Protein AF-G5LVD1-F1 (afdb_monomer_lite)

InterPro domains:
  IPR008635 Trimeric autotransporter adhesin YadA-like, stalk domain [PF05662] (63-96)
  IPR011049 Serralysin-like metalloprotease, C-terminal [SSF101967] (8-90)

Structure (mmCIF, N/CA/C/O backbone):
data_AF-G5LVD1-F1
#
_entry.id   AF-G5LVD1-F1
#
loop_
_atom_site.group_PDB
_atom_site.id
_atom_site.type_symbol
_atom_site.label_atom_id
_atom_site.label_alt_id
_atom_site.label_comp_id
_atom_site.label_asym_id
_atom_site.label_entity_id
_atom_site.label_seq_id
_atom_site.pdbx_PDB_ins_code
_atom_site.Cartn_x
_atom_site.Cartn_y
_atom_site.Cartn_z
_atom_site.occupancy
_atom_site.B_iso_or_equiv
_atom_site.auth_seq_id
_atom_site.auth_comp_id
_atom_site.auth_asym_id
_atom_site.auth_atom_id
_atom_site.pdbx_PDB_model_num
ATOM 1 N N . MET A 1 1 ? 26.424 -2.857 -55.047 1.00 67.81 1 MET A N 1
ATOM 2 C CA . MET A 1 1 ? 27.068 -2.196 -53.891 1.00 67.81 1 MET A CA 1
ATOM 3 C C . MET A 1 1 ? 26.070 -1.290 -53.179 1.00 67.81 1 MET A C 1
ATOM 5 O O . MET A 1 1 ? 26.051 -1.284 -51.960 1.00 67.81 1 MET A O 1
ATOM 9 N N . ASP A 1 2 ? 25.186 -0.631 -53.929 1.00 91.69 2 ASP A N 1
ATOM 10 C CA . ASP A 1 2 ? 24.242 0.374 -53.420 1.00 91.69 2 ASP A CA 1
ATOM 11 C C . ASP A 1 2 ? 23.205 -0.169 -52.420 1.00 91.69 2 ASP A C 1
ATOM 13 O O . ASP A 1 2 ? 23.019 0.437 -51.370 1.00 91.69 2 ASP A O 1
ATOM 17 N N . GLN A 1 3 ? 22.615 -1.348 -52.671 1.00 96.81 3 GLN A N 1
ATOM 18 C CA . GLN A 1 3 ? 21.624 -1.941 -51.755 1.00 96.81 3 GLN A CA 1
ATOM 19 C C . GLN A 1 3 ? 22.213 -2.256 -50.373 1.00 96.81 3 GLN A C 1
ATOM 21 O O . GLN A 1 3 ? 21.647 -1.860 -49.361 1.00 96.81 3 GLN A O 1
ATOM 26 N N . ASN A 1 4 ? 23.386 -2.900 -50.321 1.00 96.19 4 ASN A N 1
ATOM 27 C CA . ASN A 1 4 ? 24.031 -3.237 -49.048 1.00 96.19 4 ASN A CA 1
ATOM 28 C C . ASN A 1 4 ? 24.350 -1.980 -48.229 1.00 96.19 4 ASN A C 1
ATOM 30 O O . ASN A 1 4 ? 24.201 -1.991 -47.012 1.00 96.19 4 ASN A O 1
ATOM 34 N N . THR A 1 5 ? 24.772 -0.892 -48.880 1.00 97.56 5 THR A N 1
ATOM 35 C CA . THR A 1 5 ? 25.014 0.389 -48.201 1.00 97.56 5 THR A CA 1
ATOM 36 C C . THR A 1 5 ? 23.721 0.956 -47.611 1.00 97.56 5 THR A C 1
ATOM 38 O O . THR A 1 5 ? 23.722 1.395 -46.461 1.00 97.56 5 THR A O 1
ATOM 41 N N . THR A 1 6 ? 22.612 0.913 -48.355 1.00 97.62 6 THR A N 1
ATOM 42 C CA . THR A 1 6 ? 21.292 1.337 -47.864 1.00 97.62 6 THR A CA 1
ATOM 43 C C . THR A 1 6 ? 20.819 0.486 -46.686 1.00 97.62 6 THR A C 1
ATOM 45 O O . THR A 1 6 ? 20.396 1.039 -45.671 1.00 97.62 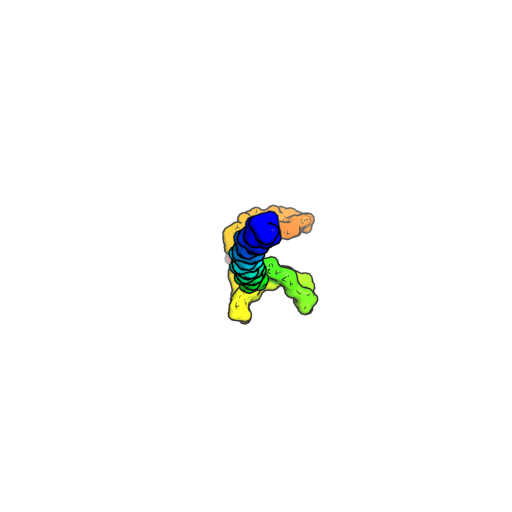6 THR A O 1
ATOM 48 N N . ASP A 1 7 ? 20.942 -0.838 -46.775 1.00 98.00 7 ASP A N 1
ATOM 49 C CA . ASP A 1 7 ? 20.523 -1.758 -45.714 1.00 98.00 7 ASP A CA 1
ATOM 50 C C . ASP A 1 7 ? 21.349 -1.556 -44.437 1.00 98.00 7 ASP A C 1
ATOM 52 O O . ASP A 1 7 ? 20.805 -1.546 -43.333 1.00 98.00 7 ASP A O 1
ATOM 56 N N . ILE A 1 8 ? 22.662 -1.332 -44.569 1.00 97.94 8 ILE A N 1
ATOM 57 C CA . ILE A 1 8 ? 23.543 -1.016 -43.436 1.00 97.94 8 ILE A CA 1
ATOM 58 C C . ILE A 1 8 ? 23.132 0.307 -42.782 1.00 97.94 8 ILE A C 1
ATOM 60 O O . ILE A 1 8 ? 23.077 0.387 -41.552 1.00 97.94 8 ILE A O 1
ATOM 64 N N . ALA A 1 9 ? 22.816 1.336 -43.572 1.00 97.62 9 ALA A N 1
ATOM 65 C CA . ALA A 1 9 ? 22.347 2.612 -43.040 1.00 97.62 9 ALA A CA 1
ATOM 66 C C . ALA A 1 9 ? 21.018 2.450 -42.280 1.00 97.62 9 ALA A C 1
ATOM 68 O O . ALA A 1 9 ? 20.900 2.920 -41.149 1.00 97.62 9 ALA A O 1
ATOM 69 N N . ALA A 1 10 ? 20.058 1.712 -42.846 1.00 98.31 10 ALA A N 1
ATOM 70 C CA . ALA A 1 10 ? 18.785 1.414 -42.192 1.00 98.31 10 ALA A CA 1
ATOM 71 C C . ALA A 1 10 ? 18.978 0.620 -40.889 1.00 98.31 10 ALA A C 1
ATOM 73 O O . ALA A 1 10 ? 18.417 0.975 -39.852 1.00 98.31 10 ALA A O 1
ATOM 74 N N . ASN A 1 11 ? 19.835 -0.404 -40.903 1.00 98.38 11 ASN A N 1
ATOM 75 C CA . ASN A 1 11 ? 20.181 -1.167 -39.705 1.00 98.38 11 ASN A CA 1
ATOM 76 C C . ASN A 1 11 ? 20.844 -0.288 -38.640 1.00 98.38 11 ASN A C 1
ATOM 78 O O . ASN A 1 11 ? 20.538 -0.433 -37.461 1.00 98.38 11 ASN A O 1
ATOM 82 N N . THR A 1 12 ? 21.694 0.661 -39.037 1.00 98.62 12 THR A N 1
ATOM 83 C CA . THR A 1 12 ? 22.314 1.624 -38.113 1.00 98.62 12 THR A CA 1
ATOM 84 C C . THR A 1 12 ? 21.257 2.502 -37.433 1.00 98.62 12 THR A C 1
ATOM 86 O O . THR A 1 12 ? 21.300 2.689 -36.214 1.00 98.62 12 THR A O 1
ATOM 89 N N . THR A 1 13 ? 20.263 2.990 -38.185 1.00 98.69 13 THR A N 1
ATOM 90 C CA . THR A 1 13 ? 19.123 3.737 -37.629 1.00 98.69 13 THR A CA 1
ATOM 91 C C . THR A 1 13 ? 18.299 2.881 -36.668 1.00 98.69 13 THR A C 1
ATOM 93 O O . THR A 1 13 ? 18.046 3.317 -35.546 1.00 98.69 13 THR A O 1
ATOM 96 N N . ASN A 1 14 ? 17.942 1.654 -37.059 1.00 98.75 14 ASN A N 1
ATOM 97 C CA . ASN A 1 14 ? 17.173 0.736 -36.214 1.00 98.75 14 ASN A CA 1
ATOM 98 C C . ASN A 1 14 ? 17.917 0.401 -34.913 1.00 98.75 14 ASN A C 1
ATOM 100 O O . ASN A 1 14 ? 17.317 0.396 -33.843 1.00 98.75 14 ASN A O 1
ATOM 104 N N . ILE A 1 15 ? 19.231 0.161 -34.981 1.00 98.81 15 ILE A N 1
ATOM 105 C CA . ILE A 1 15 ? 20.068 -0.088 -33.798 1.00 98.81 15 ILE A CA 1
ATOM 106 C C . ILE A 1 15 ? 20.064 1.130 -32.873 1.00 98.81 15 ILE A C 1
ATOM 108 O O . ILE A 1 15 ? 19.902 0.971 -31.667 1.00 98.81 15 ILE A O 1
ATOM 112 N N . THR A 1 16 ? 20.182 2.341 -33.425 1.00 98.69 16 THR A N 1
ATOM 113 C CA . THR A 1 16 ? 20.129 3.583 -32.637 1.00 98.69 16 THR A CA 1
ATOM 114 C C . THR A 1 16 ? 18.780 3.734 -31.933 1.00 98.69 16 THR A C 1
ATOM 116 O O . THR A 1 16 ? 18.737 3.974 -30.730 1.00 98.69 16 THR A O 1
ATOM 119 N N . GLN A 1 17 ? 17.675 3.521 -32.653 1.00 98.81 17 GLN A N 1
ATOM 120 C CA . GLN A 1 17 ? 16.324 3.575 -32.087 1.00 98.81 17 GLN A CA 1
ATOM 121 C C . GLN A 1 17 ? 16.115 2.520 -30.998 1.00 98.81 17 GLN A C 1
ATOM 123 O O . GLN A 1 17 ? 15.579 2.833 -29.936 1.00 98.81 17 GLN A O 1
ATOM 128 N N . ASN A 1 18 ? 16.580 1.290 -31.231 1.00 98.69 18 ASN A N 1
ATOM 129 C CA . ASN A 1 18 ? 16.523 0.221 -30.239 1.00 98.69 18 ASN A CA 1
ATOM 130 C C . ASN A 1 18 ? 17.350 0.570 -28.996 1.00 98.69 18 ASN A C 1
ATOM 132 O O . ASN A 1 18 ? 16.890 0.324 -27.887 1.00 98.69 18 ASN A O 1
ATOM 136 N N . SER A 1 19 ? 18.526 1.186 -29.161 1.00 98.75 19 SER A N 1
ATOM 137 C CA . SER A 1 19 ? 19.348 1.658 -28.039 1.00 98.75 19 SER A CA 1
ATOM 138 C C . SER A 1 19 ? 18.593 2.682 -27.189 1.00 98.75 19 SER A C 1
ATOM 140 O O . SER A 1 19 ? 18.483 2.508 -25.979 1.00 98.75 19 SER A O 1
ATOM 142 N N . THR A 1 20 ? 17.984 3.694 -27.814 1.00 98.81 20 THR A N 1
ATOM 143 C CA . THR A 1 20 ? 17.163 4.690 -27.107 1.00 98.81 20 THR A CA 1
ATOM 144 C C . THR A 1 20 ? 15.942 4.062 -26.431 1.00 98.81 20 THR A C 1
ATOM 146 O O . THR A 1 20 ? 15.606 4.411 -25.302 1.00 98.81 20 THR A O 1
ATOM 149 N N . ALA A 1 21 ? 15.270 3.112 -27.088 1.00 98.81 21 ALA A N 1
ATOM 150 C CA . ALA A 1 21 ? 14.138 2.407 -26.493 1.00 98.81 21 ALA A CA 1
ATOM 151 C C . ALA A 1 21 ? 14.557 1.605 -25.250 1.00 98.81 21 ALA A C 1
ATOM 153 O O . ALA A 1 21 ? 13.850 1.625 -24.245 1.00 98.81 21 ALA A O 1
ATOM 154 N N . ILE A 1 22 ? 15.720 0.948 -25.292 1.00 98.88 22 ILE A N 1
ATOM 155 C CA . ILE A 1 22 ? 16.287 0.216 -24.153 1.00 98.88 22 ILE A CA 1
ATOM 156 C C . ILE A 1 22 ? 16.641 1.171 -23.007 1.00 98.88 22 ILE A C 1
ATOM 158 O O . ILE A 1 22 ? 16.322 0.875 -21.858 1.00 98.88 22 ILE A O 1
ATOM 162 N N . GLU A 1 23 ? 17.244 2.326 -23.293 1.00 98.88 23 GLU A N 1
ATOM 163 C CA . GLU A 1 23 ? 17.521 3.354 -22.278 1.00 98.88 23 GLU A CA 1
ATOM 164 C C . GLU A 1 23 ? 16.235 3.827 -21.586 1.00 98.88 23 GLU A C 1
ATOM 166 O O . GLU A 1 23 ? 16.162 3.830 -20.357 1.00 98.88 23 GLU A O 1
ATOM 171 N N . ASN A 1 24 ? 15.183 4.115 -22.355 1.00 98.81 24 ASN A N 1
ATOM 172 C CA . ASN A 1 24 ? 13.885 4.517 -21.807 1.00 98.81 24 ASN A CA 1
ATOM 173 C C . ASN A 1 24 ? 13.235 3.415 -20.952 1.00 98.81 24 ASN A C 1
ATOM 175 O O . ASN A 1 24 ? 12.631 3.701 -19.913 1.00 98.81 24 ASN A O 1
ATOM 179 N N . LEU A 1 25 ? 13.355 2.149 -21.369 1.00 98.81 25 LEU A N 1
ATOM 180 C CA . LEU A 1 25 ? 12.881 1.006 -20.585 1.00 98.81 25 LEU A CA 1
ATOM 181 C C . LEU A 1 25 ? 13.651 0.881 -19.266 1.00 98.81 25 LEU A C 1
ATOM 183 O O . LEU A 1 25 ? 13.032 0.656 -18.229 1.00 98.81 25 LEU A O 1
ATOM 187 N N . ASN A 1 26 ? 14.969 1.090 -19.280 1.00 98.81 26 ASN A N 1
ATOM 188 C CA . ASN A 1 26 ? 15.784 1.073 -18.065 1.00 98.81 26 ASN A CA 1
ATOM 189 C C . ASN A 1 26 ? 15.360 2.170 -17.081 1.00 98.81 26 ASN A C 1
ATOM 191 O O . ASN A 1 26 ? 15.207 1.891 -15.891 1.00 98.81 26 ASN A O 1
ATOM 195 N N . THR A 1 27 ? 15.111 3.391 -17.564 1.00 98.88 27 THR A N 1
ATOM 196 C CA . THR A 1 27 ? 14.573 4.475 -16.728 1.00 98.88 27 THR A CA 1
ATOM 197 C C . THR A 1 27 ? 13.219 4.096 -16.134 1.00 98.88 27 THR A C 1
ATOM 199 O O . THR A 1 27 ? 13.040 4.177 -14.924 1.00 98.88 27 THR A O 1
ATOM 202 N N . SER A 1 28 ? 12.301 3.578 -16.954 1.00 98.88 28 SER A N 1
ATOM 203 C CA . SER A 1 28 ? 10.966 3.177 -16.490 1.00 98.88 28 SER A CA 1
ATOM 204 C C . SER A 1 28 ? 11.027 2.092 -15.408 1.00 98.88 28 SER A C 1
ATOM 206 O O . SER A 1 28 ? 10.302 2.154 -14.419 1.00 98.88 28 SER A O 1
ATOM 208 N N . VAL A 1 29 ? 11.913 1.102 -15.562 1.00 98.88 29 VAL A N 1
ATOM 209 C CA . VAL A 1 29 ? 12.133 0.050 -14.555 1.00 98.88 29 VAL A CA 1
ATOM 210 C C . VAL A 1 29 ? 12.703 0.633 -13.261 1.00 98.88 29 VAL A C 1
ATOM 212 O O . VAL A 1 29 ? 12.285 0.230 -12.176 1.00 98.88 29 VAL A O 1
ATOM 215 N N . SER A 1 30 ? 13.624 1.593 -13.356 1.00 98.81 30 SER A N 1
ATOM 216 C CA . SER A 1 30 ? 14.157 2.293 -12.186 1.00 98.81 30 SER A CA 1
ATOM 217 C C . SER A 1 30 ? 13.054 3.029 -11.421 1.00 98.81 30 SER A C 1
ATOM 219 O O . SER A 1 30 ? 12.944 2.866 -10.207 1.00 98.81 30 SER A O 1
ATOM 221 N N . ASP A 1 31 ? 12.199 3.772 -12.123 1.00 98.81 31 ASP A N 1
ATOM 222 C CA . ASP A 1 31 ? 11.103 4.537 -11.517 1.00 98.81 31 ASP A CA 1
ATOM 223 C C . ASP A 1 31 ? 10.056 3.623 -10.863 1.00 98.81 31 ASP A C 1
ATOM 225 O O . ASP A 1 31 ? 9.545 3.911 -9.773 1.00 98.81 31 ASP A O 1
ATOM 229 N N . ILE A 1 32 ? 9.766 2.480 -11.496 1.00 98.81 32 ILE A N 1
ATOM 230 C CA . ILE A 1 32 ? 8.901 1.439 -10.931 1.00 98.81 32 ILE A CA 1
ATOM 231 C C . ILE A 1 32 ? 9.506 0.890 -9.638 1.00 98.81 32 ILE A C 1
ATOM 233 O O . ILE A 1 32 ? 8.798 0.797 -8.639 1.00 98.81 32 ILE A O 1
ATOM 237 N N . ASN A 1 33 ? 10.802 0.575 -9.618 1.00 98.69 33 ASN A N 1
ATOM 238 C CA . ASN A 1 33 ? 11.463 0.075 -8.412 1.00 98.69 33 ASN A CA 1
ATOM 239 C C . ASN A 1 33 ? 11.420 1.101 -7.275 1.00 98.69 33 ASN A C 1
ATOM 241 O O . ASN A 1 33 ? 11.071 0.744 -6.153 1.00 98.69 33 ASN A O 1
ATOM 245 N N . THR A 1 34 ? 11.690 2.378 -7.560 1.00 98.75 34 THR A N 1
ATOM 246 C CA . THR A 1 34 ? 11.557 3.453 -6.566 1.00 98.75 34 THR A CA 1
ATOM 247 C C . THR A 1 34 ? 10.130 3.553 -6.030 1.00 98.75 34 THR A C 1
ATOM 249 O O . THR A 1 34 ? 9.934 3.686 -4.823 1.00 98.75 34 THR A O 1
ATOM 252 N N . SER A 1 35 ? 9.127 3.441 -6.903 1.00 98.69 35 SER A N 1
ATOM 253 C CA . SER A 1 35 ? 7.718 3.467 -6.501 1.00 98.69 35 SER A CA 1
ATOM 254 C C . SER A 1 35 ? 7.350 2.264 -5.629 1.00 98.69 3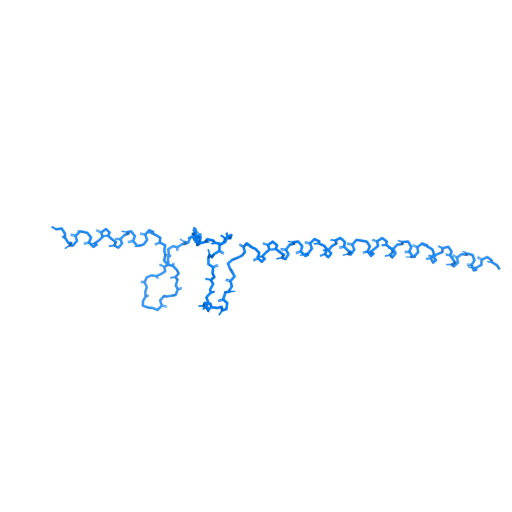5 SER A C 1
ATOM 256 O O . SER A 1 35 ? 6.670 2.431 -4.621 1.00 98.69 35 SER A O 1
ATOM 258 N N . ILE A 1 36 ? 7.830 1.064 -5.975 1.00 98.62 36 ILE A N 1
ATOM 259 C CA . ILE A 1 36 ? 7.617 -0.159 -5.189 1.00 98.62 36 ILE A CA 1
ATOM 260 C C . ILE A 1 36 ? 8.237 -0.013 -3.801 1.00 98.62 36 ILE A C 1
ATOM 262 O O . ILE A 1 36 ? 7.533 -0.241 -2.822 1.00 98.62 36 ILE A O 1
ATOM 266 N N . THR A 1 37 ? 9.495 0.427 -3.699 1.00 98.12 37 THR A N 1
ATOM 267 C CA . THR A 1 37 ? 10.137 0.694 -2.402 1.00 98.12 37 THR A CA 1
ATOM 268 C C . THR A 1 37 ? 9.340 1.719 -1.592 1.00 98.12 37 THR A C 1
ATOM 270 O O . THR A 1 37 ? 9.079 1.520 -0.410 1.00 98.12 37 THR A O 1
ATOM 273 N N . GLY A 1 38 ? 8.866 2.789 -2.236 1.00 98.12 38 GLY A N 1
ATOM 274 C CA . GLY A 1 38 ? 8.024 3.787 -1.579 1.00 98.12 38 GLY A CA 1
ATOM 275 C C . GLY A 1 38 ? 6.712 3.211 -1.035 1.00 98.12 38 GLY A C 1
ATOM 276 O O . GLY A 1 38 ? 6.288 3.595 0.055 1.00 98.12 38 GLY A O 1
ATOM 277 N N . LEU A 1 39 ? 6.076 2.282 -1.753 1.00 98.19 39 LEU 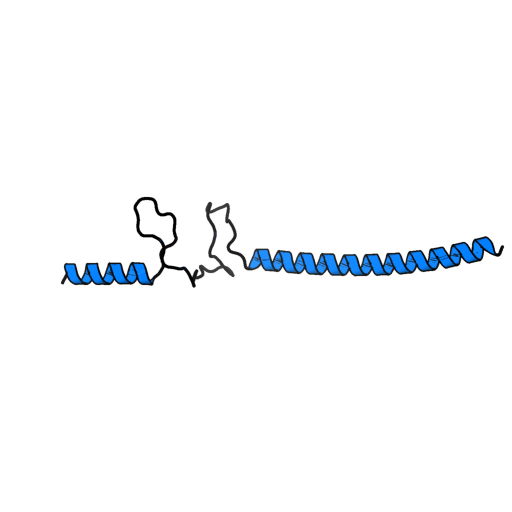A N 1
ATOM 278 C CA . LEU A 1 39 ? 4.880 1.585 -1.274 1.00 98.19 39 LEU A CA 1
ATOM 279 C C . LEU A 1 39 ? 5.205 0.638 -0.114 1.00 98.19 39 LEU A C 1
ATOM 281 O O . LEU A 1 39 ? 4.457 0.615 0.862 1.00 98.19 39 LEU A O 1
ATOM 285 N N . THR A 1 40 ? 6.312 -0.108 -0.188 1.00 96.75 40 THR A N 1
ATOM 286 C CA . THR A 1 40 ? 6.700 -1.044 0.877 1.00 96.75 40 THR A CA 1
ATOM 287 C C . THR A 1 40 ? 7.114 -0.338 2.165 1.00 96.75 40 THR A C 1
ATOM 289 O O . THR A 1 40 ? 6.889 -0.871 3.243 1.00 96.75 40 THR A O 1
ATOM 292 N N . ASP A 1 41 ? 7.661 0.873 2.074 1.00 96.31 41 ASP A N 1
ATOM 293 C CA . ASP A 1 41 ? 8.105 1.623 3.252 1.00 96.31 41 ASP A CA 1
ATOM 294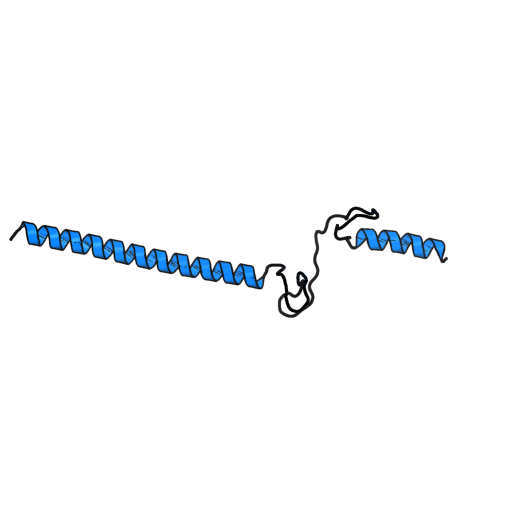 C C . ASP A 1 41 ? 6.961 2.369 3.961 1.00 96.31 41 ASP A C 1
ATOM 296 O O . ASP A 1 41 ? 7.064 2.673 5.150 1.00 96.31 41 ASP A O 1
ATOM 300 N N . ASN A 1 42 ? 5.882 2.712 3.246 1.00 97.38 42 ASN A N 1
ATOM 301 C CA . ASN A 1 42 ? 4.864 3.652 3.742 1.00 97.38 42 ASN A CA 1
ATOM 302 C C . ASN A 1 42 ? 3.449 3.073 3.893 1.00 97.38 42 ASN A C 1
ATOM 304 O O . ASN A 1 42 ? 2.579 3.752 4.440 1.00 97.38 42 ASN A O 1
ATOM 308 N N . ALA A 1 43 ? 3.178 1.863 3.404 1.00 97.94 43 ALA A N 1
ATOM 309 C CA . ALA A 1 43 ? 1.867 1.232 3.552 1.00 97.94 43 ALA A CA 1
ATOM 310 C C . ALA A 1 43 ? 1.683 0.568 4.933 1.00 97.94 43 ALA A C 1
ATOM 312 O O . ALA A 1 43 ? 2.644 0.142 5.567 1.00 97.94 43 ALA A O 1
ATOM 313 N N . LEU A 1 44 ? 0.425 0.412 5.370 1.00 98.00 44 LEU A N 1
ATOM 314 C CA . LEU A 1 44 ? 0.067 -0.535 6.435 1.00 98.00 44 LEU A CA 1
ATOM 315 C C . LEU A 1 44 ? 0.176 -1.955 5.872 1.00 98.00 44 LEU A C 1
ATOM 317 O O . LEU A 1 44 ? -0.731 -2.426 5.182 1.00 98.00 44 LEU A O 1
ATOM 321 N N . LEU A 1 45 ? 1.302 -2.613 6.127 1.00 97.94 45 LEU A N 1
ATOM 322 C CA . LEU A 1 45 ? 1.597 -3.943 5.602 1.00 97.94 45 LEU A CA 1
ATOM 323 C C . LEU A 1 45 ? 1.260 -5.042 6.607 1.00 97.94 45 LEU A C 1
ATOM 325 O O . LEU A 1 45 ? 1.275 -4.831 7.821 1.00 97.94 45 LEU A O 1
ATOM 329 N N . TRP A 1 46 ? 0.949 -6.223 6.073 1.00 98.44 46 TRP A N 1
ATOM 330 C CA . TRP A 1 46 ? 0.840 -7.441 6.866 1.00 98.44 46 TRP A CA 1
ATOM 331 C C . TRP A 1 46 ? 2.220 -7.843 7.384 1.00 98.44 46 TRP A C 1
ATOM 333 O O . TRP A 1 46 ? 3.179 -7.911 6.616 1.00 98.44 46 TRP A O 1
ATOM 343 N N . ASP A 1 47 ? 2.295 -8.102 8.680 1.00 98.00 47 ASP A N 1
ATOM 344 C CA . ASP A 1 47 ? 3.473 -8.591 9.375 1.00 98.00 47 ASP A CA 1
ATOM 345 C C . ASP A 1 47 ? 3.198 -10.040 9.806 1.00 98.00 47 ASP A C 1
ATOM 347 O O . ASP A 1 47 ? 2.338 -10.311 10.650 1.00 98.00 47 ASP A O 1
ATOM 351 N N . GLU A 1 48 ? 3.896 -10.975 9.158 1.00 98.19 48 GLU A N 1
ATOM 352 C CA . GLU A 1 48 ? 3.714 -12.420 9.342 1.00 98.19 48 GLU A CA 1
ATOM 353 C C . GLU A 1 48 ? 4.143 -12.898 10.732 1.00 98.19 48 GLU A C 1
ATOM 355 O O . GLU A 1 48 ? 3.571 -13.859 11.248 1.00 98.19 48 GLU A O 1
ATOM 360 N N . ASP A 1 49 ? 5.107 -12.224 11.367 1.00 97.56 49 ASP A N 1
ATOM 361 C CA . ASP A 1 49 ? 5.623 -12.635 12.676 1.00 97.56 49 ASP A CA 1
ATOM 362 C C . ASP A 1 49 ? 4.589 -12.380 13.782 1.00 97.56 49 ASP A C 1
ATOM 364 O O . ASP A 1 49 ? 4.524 -13.119 14.768 1.00 97.56 49 ASP A O 1
ATOM 368 N N . ILE A 1 50 ? 3.754 -11.349 13.608 1.00 96.81 50 ILE A N 1
ATOM 369 C CA . ILE A 1 50 ? 2.656 -11.020 14.530 1.00 96.81 50 ILE A CA 1
ATOM 370 C C . ILE A 1 50 ? 1.278 -11.470 14.024 1.00 96.81 50 ILE A C 1
ATOM 372 O O . ILE A 1 50 ? 0.309 -11.395 14.781 1.00 96.81 50 ILE A O 1
ATOM 376 N N . GLY A 1 51 ? 1.170 -11.920 12.770 1.00 98.12 51 GLY A N 1
ATOM 377 C CA . GLY A 1 51 ? -0.087 -12.342 12.151 1.00 98.12 51 GLY A CA 1
ATOM 378 C C . GLY A 1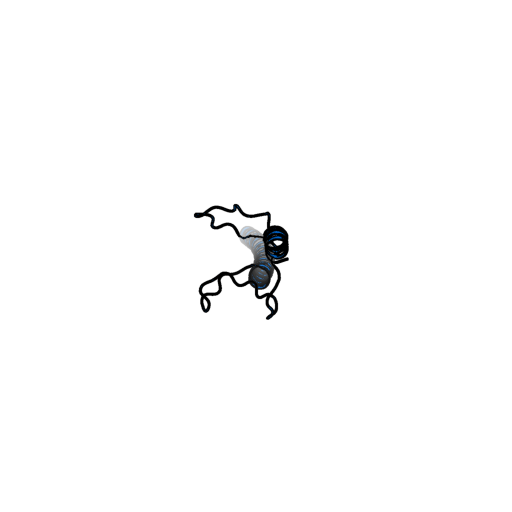 51 ? -1.138 -11.227 12.089 1.00 98.12 51 GLY A C 1
ATOM 379 O O . GLY A 1 51 ? -2.313 -11.478 12.369 1.00 98.12 51 GLY A O 1
ATOM 380 N N . ALA A 1 52 ? -0.721 -9.993 11.787 1.00 98.50 52 ALA A N 1
ATOM 381 C CA . ALA A 1 52 ? -1.593 -8.817 11.742 1.00 98.50 52 ALA A CA 1
ATOM 382 C C . ALA A 1 52 ? -1.041 -7.715 10.820 1.00 98.50 52 ALA A C 1
ATOM 384 O O . ALA A 1 52 ? 0.135 -7.704 10.472 1.00 98.50 52 ALA A O 1
ATOM 385 N N . PHE A 1 53 ? -1.872 -6.727 10.472 1.00 98.50 53 PHE A N 1
ATOM 386 C CA . PHE A 1 53 ? -1.372 -5.480 9.884 1.00 98.50 53 PHE A CA 1
ATOM 387 C C . PHE A 1 53 ? -0.597 -4.672 10.931 1.00 98.50 53 PHE A C 1
ATOM 389 O O . PHE A 1 53 ? -1.115 -4.399 12.017 1.00 98.50 53 PHE A O 1
ATOM 396 N N . SER A 1 54 ? 0.622 -4.252 10.598 1.00 97.94 54 SER A N 1
ATOM 397 C CA . SER A 1 54 ? 1.479 -3.482 11.498 1.00 97.94 54 SER A CA 1
ATOM 398 C C . SER A 1 54 ? 1.351 -1.987 11.234 1.00 97.94 54 SER A C 1
ATOM 400 O O . SER A 1 54 ? 1.623 -1.505 10.138 1.00 97.94 54 SER A O 1
ATOM 402 N N . ALA A 1 55 ? 0.985 -1.234 12.273 1.00 98.25 55 ALA A N 1
ATOM 403 C CA . ALA A 1 55 ? 1.062 0.227 12.274 1.00 98.25 55 ALA A CA 1
ATOM 404 C C . ALA A 1 55 ? 2.458 0.745 12.663 1.00 98.25 55 ALA A C 1
ATOM 406 O O . ALA A 1 55 ? 2.600 1.905 13.053 1.00 98.25 55 ALA A O 1
ATOM 407 N N . ASN A 1 56 ? 3.489 -0.104 12.625 1.00 97.12 56 ASN A N 1
ATOM 408 C CA . ASN A 1 56 ? 4.862 0.350 12.778 1.00 97.12 56 ASN A CA 1
ATOM 409 C C . ASN A 1 56 ? 5.279 1.137 11.529 1.00 97.12 56 ASN A C 1
ATOM 411 O O . ASN A 1 56 ? 5.199 0.628 10.416 1.00 97.12 56 ASN A O 1
ATOM 415 N N . HIS A 1 57 ? 5.743 2.369 11.716 1.00 97.50 57 HIS A N 1
ATOM 416 C CA . HIS A 1 57 ? 6.346 3.168 10.652 1.00 97.50 57 HIS A CA 1
ATOM 417 C C . HIS A 1 57 ? 7.655 3.757 11.172 1.00 97.50 57 HIS A C 1
ATOM 419 O O . HIS A 1 57 ? 7.701 4.319 12.268 1.00 97.50 57 HIS A O 1
ATOM 425 N N . GLY A 1 58 ? 8.748 3.551 10.433 1.00 94.81 58 GLY A N 1
ATOM 426 C CA . GLY A 1 58 ? 10.080 4.008 10.844 1.00 94.81 58 GLY A CA 1
ATOM 427 C C . GLY A 1 58 ? 10.595 3.404 12.162 1.00 94.81 58 GLY A C 1
ATOM 428 O O . GLY A 1 58 ? 11.406 4.032 12.840 1.00 94.81 58 GLY A O 1
ATOM 429 N N . GLY A 1 59 ? 10.121 2.217 12.558 1.00 95.56 59 GLY A N 1
ATOM 430 C CA . GLY A 1 59 ? 10.543 1.530 13.784 1.00 95.56 59 GLY A CA 1
ATOM 431 C C . GLY A 1 59 ? 9.744 1.903 15.036 1.00 95.56 59 GLY A C 1
ATOM 432 O O . GLY A 1 59 ? 10.115 1.488 16.132 1.00 95.56 59 GLY A O 1
ATOM 433 N N . SER A 1 60 ? 8.660 2.671 14.905 1.00 96.88 60 SER A N 1
ATOM 434 C CA . SER A 1 60 ? 7.810 3.097 16.022 1.00 96.88 60 SER A CA 1
ATOM 435 C C . SER A 1 60 ? 6.338 2.795 15.769 1.00 96.88 60 SER A C 1
ATOM 437 O O . SER A 1 60 ? 5.856 2.878 14.639 1.00 96.88 60 SER A O 1
ATOM 439 N N . THR A 1 61 ? 5.593 2.504 16.837 1.00 97.81 61 THR A N 1
ATOM 440 C CA . THR A 1 61 ? 4.131 2.403 16.771 1.00 97.81 61 THR A CA 1
ATOM 441 C C . THR A 1 61 ? 3.531 3.750 16.374 1.00 97.81 61 THR A C 1
ATOM 443 O O . THR A 1 61 ? 3.786 4.777 17.006 1.00 97.81 61 THR A O 1
ATOM 446 N N . SER A 1 62 ? 2.727 3.754 15.313 1.00 98.31 62 SER A N 1
ATOM 447 C CA . SER A 1 62 ? 2.145 4.973 14.750 1.00 98.31 62 SER A CA 1
ATOM 448 C C . SER A 1 62 ? 0.631 5.027 14.933 1.00 98.31 62 SER A C 1
ATOM 450 O O . SER A 1 62 ? -0.043 4.016 15.126 1.00 98.31 62 SER A O 1
ATOM 452 N N . LYS A 1 63 ? 0.079 6.244 14.899 1.00 98.31 63 LYS A N 1
ATOM 453 C CA . LYS A 1 63 ? -1.371 6.466 14.973 1.00 98.31 63 LYS A CA 1
ATOM 454 C C . LYS A 1 63 ? -2.029 6.149 13.633 1.00 98.31 63 LYS A C 1
ATOM 456 O O . LYS A 1 63 ? -1.548 6.598 12.598 1.00 98.31 63 LYS A O 1
ATOM 461 N N . ILE A 1 64 ? -3.200 5.518 13.683 1.00 98.50 64 ILE A N 1
ATOM 462 C CA . ILE A 1 64 ? -4.149 5.470 12.567 1.00 98.50 64 ILE A CA 1
ATOM 463 C C . ILE A 1 64 ? -5.221 6.531 12.848 1.00 98.50 64 ILE A C 1
ATOM 465 O O . ILE A 1 64 ? -5.896 6.483 13.874 1.00 98.50 64 ILE A O 1
ATOM 469 N N . THR A 1 65 ? -5.331 7.536 11.980 1.00 98.50 65 THR A N 1
ATOM 470 C CA . THR A 1 65 ? -6.270 8.663 12.128 1.00 98.50 65 THR A CA 1
ATOM 471 C C . THR A 1 65 ? -7.230 8.734 10.942 1.00 98.50 65 THR A C 1
ATOM 473 O O . THR A 1 65 ? -7.111 7.953 10.004 1.00 98.50 65 THR A O 1
ATOM 476 N N . ASN A 1 66 ? -8.190 9.663 10.987 1.00 98.44 66 ASN A N 1
ATOM 477 C CA . ASN A 1 66 ? -9.296 9.772 10.028 1.00 98.44 66 ASN A CA 1
ATOM 478 C C . ASN A 1 66 ? -10.145 8.491 9.954 1.00 98.44 66 ASN A C 1
ATOM 480 O O . ASN A 1 66 ? -10.746 8.182 8.929 1.00 98.44 66 ASN A O 1
ATOM 484 N N . VAL A 1 67 ? -10.202 7.761 11.069 1.00 98.62 67 VAL A N 1
ATOM 485 C CA . VAL A 1 67 ? -11.064 6.595 11.245 1.00 98.62 67 VAL A CA 1
ATOM 486 C C . VAL A 1 67 ? -12.470 7.100 11.552 1.00 98.62 67 VAL A C 1
ATOM 488 O O . VAL A 1 67 ? -12.699 7.740 12.584 1.00 98.62 67 VAL A O 1
ATOM 491 N N . ALA A 1 68 ? -13.407 6.853 10.637 1.00 98.81 68 ALA A N 1
ATOM 492 C CA . ALA A 1 68 ? -14.825 7.109 10.874 1.00 98.81 68 ALA A CA 1
ATOM 493 C C . ALA A 1 68 ? -15.321 6.297 12.085 1.00 98.81 68 ALA A C 1
ATOM 495 O O . ALA A 1 68 ? -14.713 5.297 12.453 1.00 98.81 68 ALA A O 1
ATOM 496 N N . ALA A 1 69 ? -16.397 6.741 12.736 1.00 98.81 69 ALA A N 1
ATOM 497 C CA . ALA A 1 69 ? -16.953 5.994 13.861 1.00 98.81 69 ALA A CA 1
ATOM 498 C C . ALA A 1 69 ? -17.470 4.629 13.376 1.00 98.81 69 ALA A C 1
ATOM 500 O O . ALA A 1 69 ? -18.302 4.582 12.469 1.00 98.81 69 ALA A O 1
ATOM 501 N N . GLY A 1 70 ? -16.971 3.548 13.973 1.00 98.75 70 GLY A N 1
ATOM 502 C CA . GLY A 1 70 ? -17.382 2.186 13.637 1.00 98.75 70 GLY A CA 1
ATOM 503 C C . GLY A 1 70 ? -18.768 1.853 14.184 1.00 98.75 70 GLY A C 1
ATOM 504 O O . GLY A 1 70 ? -19.205 2.436 15.184 1.00 98.75 70 GLY A O 1
ATOM 505 N N . ALA A 1 71 ? -19.466 0.904 13.562 1.00 98.69 71 ALA A N 1
ATOM 506 C CA . ALA A 1 71 ? -20.738 0.420 14.087 1.00 98.69 71 ALA A CA 1
ATOM 507 C C . ALA A 1 71 ? -20.555 -0.242 15.465 1.00 98.69 71 ALA A C 1
ATOM 509 O O . ALA A 1 71 ? -19.631 -1.030 15.674 1.00 98.69 71 ALA A O 1
ATOM 510 N N . LEU A 1 72 ? -21.456 0.061 16.404 1.00 98.06 72 LEU A N 1
ATOM 511 C CA . LEU A 1 72 ? -21.469 -0.529 17.746 1.00 98.06 72 LEU A CA 1
ATOM 512 C C . LEU A 1 72 ? -22.585 -1.577 17.840 1.00 98.06 72 LEU A C 1
ATOM 514 O O . LEU A 1 72 ? -23.701 -1.280 18.265 1.00 98.06 72 LEU A O 1
ATOM 518 N N . SER A 1 73 ? -22.275 -2.799 17.412 1.00 98.19 73 SER A N 1
ATOM 519 C CA . SER A 1 73 ? -23.157 -3.972 17.455 1.00 98.19 73 SER A CA 1
ATOM 520 C C . SER A 1 73 ? -22.354 -5.235 17.768 1.00 98.19 73 SER A C 1
ATOM 522 O O . SER A 1 73 ? -21.138 -5.237 17.599 1.00 98.19 73 SER A O 1
ATOM 524 N N . GLU A 1 74 ? -23.031 -6.307 18.187 1.00 98.12 74 GLU A N 1
ATOM 525 C CA . GLU A 1 74 ? -22.395 -7.574 18.591 1.00 98.12 74 GLU A CA 1
ATOM 526 C C . GLU A 1 74 ? -21.502 -8.179 17.496 1.00 98.12 74 GLU A C 1
ATOM 528 O O . GLU A 1 74 ? -20.394 -8.618 17.787 1.00 98.12 74 GLU A O 1
ATOM 533 N N . ASP A 1 75 ? -21.933 -8.102 16.236 1.00 98.31 75 ASP A N 1
ATOM 534 C CA . ASP A 1 75 ? -21.214 -8.690 15.098 1.00 98.31 75 ASP A CA 1
ATOM 535 C C . ASP A 1 75 ? -20.270 -7.706 14.370 1.00 98.31 75 ASP A C 1
ATOM 537 O O . ASP A 1 75 ? -19.792 -8.001 13.274 1.00 98.31 75 ASP A O 1
ATOM 541 N N . SER A 1 76 ? -20.035 -6.504 14.912 1.00 98.56 76 SER A N 1
ATOM 542 C CA . SER A 1 76 ? -19.239 -5.481 14.214 1.00 98.56 76 SER A CA 1
ATOM 543 C C . SER A 1 76 ? -17.752 -5.842 14.159 1.00 98.56 76 SER A C 1
ATOM 545 O O . SER A 1 76 ? -17.149 -6.201 15.170 1.00 98.56 76 SER A O 1
ATOM 547 N N . THR A 1 77 ? -17.139 -5.666 12.986 1.00 98.62 77 THR A N 1
ATOM 548 C CA . THR A 1 77 ? -15.683 -5.766 12.776 1.00 98.62 77 THR A CA 1
ATOM 549 C C . THR A 1 77 ? -15.047 -4.416 12.437 1.00 98.62 77 THR A C 1
ATOM 551 O O . THR A 1 77 ? -13.902 -4.366 11.985 1.00 98.62 77 THR A O 1
ATOM 554 N N . ASP A 1 78 ? -15.788 -3.320 12.605 1.00 98.81 78 ASP A N 1
ATOM 555 C CA . ASP A 1 78 ? -15.289 -1.978 12.327 1.00 98.81 78 ASP A CA 1
ATOM 556 C C . ASP A 1 78 ? -14.287 -1.538 13.400 1.00 98.81 78 ASP A C 1
ATOM 558 O O . ASP A 1 78 ? -14.475 -1.765 14.598 1.00 98.81 78 ASP A O 1
ATOM 562 N N . ALA A 1 79 ? -13.240 -0.825 12.987 1.00 98.62 79 ALA A N 1
ATOM 563 C CA . ALA A 1 79 ? -12.397 -0.113 13.937 1.00 98.62 79 ALA A CA 1
ATOM 564 C C . ALA A 1 79 ? -13.206 1.003 14.625 1.00 98.62 79 ALA A C 1
ATOM 566 O O . ALA A 1 79 ? -13.896 1.782 13.968 1.00 98.62 79 ALA A O 1
ATOM 567 N N . VAL A 1 80 ? -13.076 1.119 15.948 1.00 98.69 80 VAL A N 1
ATOM 568 C CA . VAL A 1 80 ? -13.637 2.241 16.714 1.00 98.69 80 VAL A CA 1
ATOM 569 C C . VAL A 1 80 ? -12.615 3.363 16.845 1.00 98.69 80 VAL A C 1
ATOM 571 O O . VAL A 1 80 ? -11.411 3.122 16.946 1.00 98.69 80 VAL A O 1
ATOM 574 N N . ASN A 1 81 ? -13.084 4.608 16.867 1.00 98.81 81 ASN A N 1
ATOM 575 C CA . ASN A 1 81 ? -12.210 5.769 17.020 1.00 98.81 81 ASN A CA 1
ATOM 576 C C . ASN A 1 81 ? -12.256 6.358 18.443 1.00 98.81 81 ASN A C 1
ATOM 578 O O . ASN A 1 81 ? -13.069 5.980 19.289 1.00 98.81 81 ASN A O 1
ATOM 582 N N . GLY A 1 82 ? -11.384 7.336 18.703 1.00 98.81 82 GLY A N 1
ATOM 583 C CA . GLY A 1 82 ? -11.256 7.951 20.026 1.00 98.81 82 GLY A CA 1
ATOM 584 C C . GLY A 1 82 ? -12.514 8.667 20.535 1.00 98.81 82 GLY A C 1
ATOM 585 O O . GLY A 1 82 ? -12.715 8.721 21.745 1.00 98.81 82 GLY A O 1
ATOM 586 N N . SER A 1 83 ? -13.381 9.181 19.653 1.00 98.75 83 SER A N 1
ATOM 587 C CA . SER A 1 83 ? -14.621 9.853 20.077 1.00 98.75 83 SER A CA 1
ATOM 588 C C . SER A 1 83 ? -15.618 8.879 20.711 1.00 98.75 83 SER A C 1
ATOM 590 O O . SER A 1 83 ? -16.218 9.194 21.735 1.00 98.75 83 SER A O 1
ATOM 592 N N . GLN A 1 84 ? -15.712 7.657 20.180 1.00 98.81 84 GLN A N 1
ATOM 593 C CA . GLN A 1 84 ? -16.606 6.620 20.703 1.00 98.81 84 GLN A CA 1
ATOM 594 C C . GLN A 1 84 ? -16.156 6.128 22.086 1.00 98.81 84 GLN A C 1
ATOM 596 O O . GLN A 1 84 ? -16.973 5.958 22.996 1.00 98.81 84 GLN A O 1
ATOM 601 N N . LEU A 1 85 ? -14.842 5.938 22.269 1.00 98.56 85 LEU A N 1
ATOM 602 C CA . LEU A 1 85 ? -14.283 5.581 23.574 1.00 98.56 85 LEU A CA 1
ATOM 603 C C . LEU A 1 85 ? -14.466 6.719 24.589 1.00 98.56 85 LEU A C 1
ATOM 605 O O . LEU A 1 85 ? -14.813 6.468 25.741 1.00 98.56 85 LEU A O 1
ATOM 609 N N . TYR A 1 86 ? -14.295 7.971 24.157 1.00 98.69 86 TYR A N 1
ATOM 610 C CA . TYR A 1 86 ? -14.521 9.142 25.002 1.00 98.69 86 TYR A CA 1
ATOM 611 C C . TYR A 1 86 ? -15.972 9.235 25.500 1.00 98.69 86 TYR A C 1
ATOM 613 O O . TYR A 1 86 ? -16.191 9.378 26.701 1.00 98.69 86 TYR A O 1
ATOM 621 N N . GLU A 1 87 ? -16.968 9.090 24.620 1.00 98.56 87 GLU A N 1
ATOM 622 C CA . GLU A 1 87 ? -18.386 9.079 25.018 1.00 98.56 87 GLU A CA 1
ATOM 623 C C . GLU A 1 87 ? -18.708 7.974 26.030 1.00 98.56 87 GLU A C 1
ATOM 625 O O . GLU A 1 87 ? -19.505 8.177 26.949 1.00 98.56 87 GLU A O 1
ATOM 630 N N . THR A 1 88 ? -18.084 6.806 25.871 1.00 98.19 88 THR A N 1
ATOM 631 C CA . THR A 1 88 ? -18.229 5.690 26.812 1.00 98.19 88 THR A CA 1
ATOM 632 C C . THR A 1 88 ? -17.670 6.058 28.185 1.00 98.19 88 THR A C 1
ATOM 634 O O . THR A 1 88 ? -18.373 5.903 29.183 1.00 98.19 88 THR A O 1
ATOM 637 N N . ASN A 1 89 ? -16.458 6.616 28.244 1.00 98.31 89 ASN A N 1
ATOM 638 C CA . ASN A 1 89 ? -15.827 7.027 29.502 1.00 98.31 89 ASN A CA 1
ATOM 639 C C . ASN A 1 89 ? -16.650 8.092 30.242 1.00 98.31 89 ASN A C 1
ATOM 641 O O . ASN A 1 89 ? -16.861 7.968 31.443 1.00 98.31 89 ASN A O 1
ATOM 645 N N . GLN A 1 90 ? -17.220 9.066 29.524 1.00 98.50 90 GLN A N 1
ATOM 646 C CA . GLN A 1 90 ? -18.091 10.085 30.127 1.00 98.50 90 GLN A CA 1
ATOM 647 C C . GLN A 1 90 ? -19.312 9.473 30.834 1.00 98.50 90 GLN A C 1
ATOM 649 O O . GLN A 1 90 ? -19.722 9.955 31.888 1.00 98.50 90 GLN A O 1
ATOM 654 N N . LYS A 1 91 ? -19.905 8.413 30.270 1.00 97.81 91 LYS A N 1
ATOM 655 C CA . LYS A 1 91 ? -21.037 7.701 30.890 1.00 97.81 91 LYS A CA 1
ATOM 656 C C . LYS A 1 91 ? -20.604 6.882 32.106 1.00 97.81 91 LYS A C 1
ATOM 658 O O . LYS A 1 91 ? -21.367 6.778 33.061 1.00 97.81 91 LYS A O 1
ATOM 663 N N . VAL A 1 92 ? -19.404 6.296 32.076 1.00 98.06 92 VAL A N 1
ATOM 664 C CA . VAL A 1 92 ? -18.840 5.565 33.222 1.00 98.06 92 VAL A CA 1
ATOM 665 C C . VAL A 1 92 ? -18.636 6.514 34.397 1.00 98.06 92 VAL A C 1
ATOM 667 O O . VAL A 1 92 ? -19.178 6.251 35.467 1.00 98.06 92 VAL A O 1
ATOM 670 N N . ASP A 1 93 ? -17.965 7.645 34.175 1.00 97.38 93 ASP A N 1
ATOM 671 C CA . ASP A 1 93 ? -17.683 8.631 35.222 1.00 97.38 93 ASP A CA 1
ATOM 672 C C . ASP A 1 93 ? -18.970 9.155 35.884 1.00 97.38 93 ASP A C 1
ATOM 674 O O . ASP A 1 93 ? -19.035 9.295 37.107 1.00 97.38 93 ASP A O 1
ATOM 678 N N . GLN A 1 94 ? -20.025 9.384 35.089 1.00 97.06 94 GLN A N 1
ATOM 679 C CA . GLN A 1 94 ? -21.349 9.790 35.582 1.00 97.06 94 GLN A CA 1
ATOM 680 C C . GLN A 1 94 ? -22.002 8.749 36.498 1.00 97.06 94 GLN A C 1
ATOM 682 O O . GLN A 1 94 ? -22.704 9.123 37.431 1.00 97.06 94 GLN A O 1
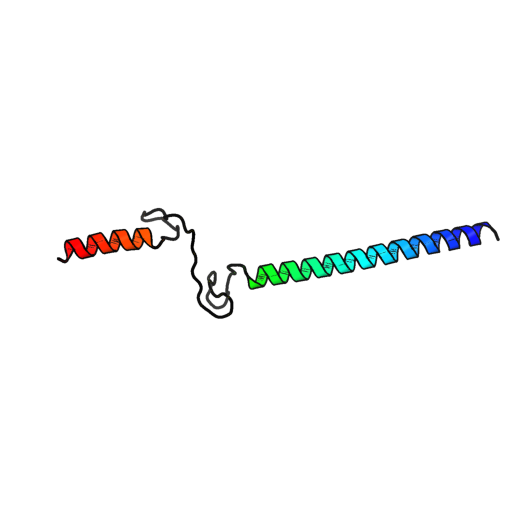ATOM 687 N N . ASN A 1 95 ? -21.789 7.459 36.241 1.00 95.31 95 ASN A N 1
ATOM 688 C CA . ASN A 1 95 ? -22.381 6.379 37.031 1.00 95.31 95 ASN A CA 1
ATOM 689 C C . ASN A 1 95 ? -21.592 6.070 38.311 1.00 95.31 95 ASN A C 1
ATOM 691 O O . ASN A 1 95 ? -22.124 5.424 39.211 1.00 95.31 95 ASN A O 1
ATOM 695 N N . THR A 1 96 ? -20.320 6.470 38.371 1.00 94.75 96 THR A N 1
ATOM 696 C CA . THR A 1 96 ? -19.422 6.205 39.506 1.00 94.75 96 THR A CA 1
ATOM 697 C C . THR A 1 96 ? -19.223 7.404 40.434 1.00 94.75 96 THR A C 1
ATOM 699 O O . THR A 1 96 ? -18.448 7.300 41.384 1.00 94.75 96 THR A O 1
ATOM 702 N N . SER A 1 97 ? -19.882 8.529 40.146 1.00 78.31 97 SER A N 1
ATOM 703 C CA . SER A 1 97 ? -19.883 9.747 40.970 1.00 78.31 97 SER A CA 1
ATOM 704 C C . SER A 1 97 ? -21.028 9.735 41.979 1.00 78.31 97 SER A C 1
ATOM 706 O O . SER A 1 97 ? -20.801 10.201 43.118 1.00 78.31 97 SER A O 1
#

Secondary structure (DSSP, 8-state):
-HHHHHHHHHHHHHHHHHHHHHHHHHHHHHHHHHHHHHHHHHS-EEETTTTEEE-EETTEE----S-PPPP-STT--PPPPHHHHHHHHHHHHHHH-

Radius of gyration: 29.54 Å; chains: 1; bounding box: 50×23×95 Å

pLDDT: mean 97.55, std 3.79, range [67.81, 98.88]

Foldseek 3Di:
DVVVVVVVVVVVVVVVVVVVVVVVVVVVVVVVVVVVVVCVQPDQDQDPVVRGRACDHPNDRDDDDPQDAFDDDPPTPGDHDPVVVVVVVVVVVVVVD

Organism: NCBI:txid913241

Sequence (97 aa):
MDQNTTDIAANTTNITQNSTAIENLNTSVSDINTSITGLTDNALLWDEDIGAFSANHGGSTSKITNVAAGALSEDSTDAVNGSQLYETNQKVDQNTS